Protein AF-A0A3M2BRK1-F1 (afdb_monomer_lite)

Radius of gyration: 13.13 Å; chains: 1; bounding box: 30×42×24 Å

pLDDT: mean 93.07, std 12.11, range [37.81, 98.81]

Sequence (102 aa):
MQDIEDTGDNVLYARMGWYIEETIYKGLVFTKTNVNWNRMSLGFKSIVKDFPDQWNVQAYAYYACLAMDRDVATDIFKDIKPPIIMQIWGSDSFYNTCKDIS

Foldseek 3Di:
DDDPPDLPVLLVLLVVLLVCCLPPVVLCSVPPHPSDLVSNLSNLVSCCVVPVDLVSLLLSLLSCLSVLVLVSNVVSVVSHDDDDDCSRQVDPVSVVVSVVSD

Secondary structure (DSSP, 8-state):
------HHHHHHHHHHHHHHIIIIISS-HHHHS---HHHHHHHHHHHHHH---HHHHHHHHHHHHHTT-HHHHHHHHTT--SSP-HHHHSSHHHHHHHHHT-

Structure (mmCIF, N/CA/C/O backbone):
data_AF-A0A3M2BRK1-F1
#
_entry.id   AF-A0A3M2BRK1-F1
#
loop_
_atom_site.group_PDB
_atom_site.id
_atom_site.type_symbol
_atom_site.label_atom_id
_atom_site.label_alt_id
_atom_site.label_comp_id
_atom_site.label_asym_id
_atom_site.label_entity_id
_atom_site.label_seq_id
_atom_site.pdbx_PDB_ins_code
_atom_site.Cartn_x
_atom_site.Cartn_y
_atom_site.Cartn_z
_atom_site.occupancy
_atom_site.B_iso_o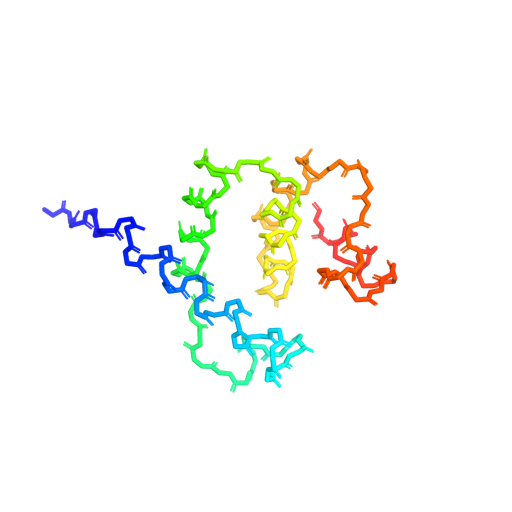r_equiv
_atom_site.auth_seq_id
_atom_site.auth_comp_id
_atom_site.auth_asym_id
_atom_site.auth_atom_id
_atom_site.pdbx_PDB_model_num
ATOM 1 N N . MET A 1 1 ? -14.113 -27.629 -2.688 1.00 37.81 1 MET A N 1
ATOM 2 C CA . MET A 1 1 ? -13.659 -26.799 -3.822 1.00 37.81 1 MET A CA 1
ATOM 3 C C . MET A 1 1 ? -14.000 -25.369 -3.445 1.00 37.81 1 MET A C 1
ATOM 5 O O . MET A 1 1 ? -15.177 -25.063 -3.381 1.00 37.81 1 MET A O 1
ATOM 9 N N . GLN A 1 2 ? -13.100 -24.504 -3.015 1.00 40.22 2 GLN A N 1
ATOM 10 C CA . GLN A 1 2 ? -11.643 -24.495 -2.971 1.00 40.22 2 GLN A CA 1
ATOM 11 C C . GLN A 1 2 ? -11.254 -23.805 -1.650 1.00 40.22 2 GLN A C 1
ATOM 13 O O . GLN A 1 2 ? -12.018 -22.988 -1.138 1.00 40.22 2 GLN A O 1
ATOM 18 N N . ASP A 1 3 ? -10.112 -24.189 -1.107 1.00 44.44 3 ASP A N 1
ATOM 19 C CA . ASP A 1 3 ? -9.517 -23.757 0.150 1.00 44.44 3 ASP A CA 1
ATOM 20 C C . ASP A 1 3 ? -9.533 -22.232 0.339 1.00 44.44 3 ASP A C 1
ATOM 22 O O . ASP A 1 3 ? -8.948 -21.475 -0.436 1.00 44.44 3 ASP A O 1
ATOM 26 N N . ILE A 1 4 ? -10.197 -21.776 1.406 1.00 54.38 4 ILE A N 1
ATOM 27 C CA . ILE A 1 4 ? -9.971 -20.445 1.979 1.00 54.38 4 ILE A CA 1
ATOM 28 C C . ILE A 1 4 ? -8.640 -20.557 2.732 1.00 54.38 4 ILE A C 1
ATOM 30 O O . ILE A 1 4 ? -8.607 -20.784 3.939 1.00 54.38 4 ILE A O 1
ATOM 34 N N . GLU A 1 5 ? -7.549 -20.561 1.974 1.00 51.59 5 GLU A N 1
ATOM 35 C CA . GLU A 1 5 ? -6.201 -20.855 2.452 1.00 51.59 5 GLU A CA 1
ATOM 36 C C . GLU A 1 5 ? -5.685 -19.700 3.333 1.00 51.59 5 GLU A C 1
ATOM 38 O O . GLU A 1 5 ? -5.491 -18.568 2.886 1.00 51.59 5 GLU A O 1
ATOM 43 N N . ASP A 1 6 ? -5.582 -20.021 4.623 1.00 58.22 6 ASP A N 1
ATOM 44 C CA . ASP A 1 6 ? -4.864 -19.385 5.730 1.00 58.22 6 ASP A CA 1
ATOM 45 C C . ASP A 1 6 ? -4.619 -17.861 5.661 1.00 58.22 6 ASP A C 1
ATOM 47 O O . ASP A 1 6 ? -3.621 -17.357 5.136 1.00 58.22 6 ASP A O 1
ATOM 51 N N . THR A 1 7 ? -5.505 -17.094 6.307 1.00 68.69 7 THR A N 1
ATOM 52 C CA . THR A 1 7 ? -5.318 -15.654 6.552 1.00 68.69 7 THR A CA 1
ATOM 53 C C . THR A 1 7 ? -3.968 -15.339 7.204 1.00 68.69 7 THR A C 1
ATOM 55 O O . THR A 1 7 ? -3.401 -14.284 6.922 1.00 68.69 7 THR A O 1
ATOM 58 N N . GLY A 1 8 ? -3.427 -16.241 8.034 1.00 79.00 8 GLY A N 1
ATOM 59 C CA . GLY A 1 8 ? -2.142 -16.045 8.706 1.00 79.00 8 GLY A CA 1
ATOM 60 C C . GLY A 1 8 ? -0.956 -16.026 7.740 1.00 79.00 8 GLY A C 1
ATOM 61 O O . GLY A 1 8 ? -0.095 -15.148 7.839 1.00 79.00 8 GLY A O 1
ATOM 62 N N . ASP A 1 9 ? -0.940 -16.932 6.762 1.00 92.00 9 ASP A N 1
ATOM 63 C CA . ASP A 1 9 ? 0.124 -17.016 5.753 1.00 92.00 9 ASP A CA 1
ATOM 64 C C . ASP A 1 9 ? 0.144 -15.774 4.843 1.00 92.00 9 ASP A C 1
ATOM 66 O O . ASP A 1 9 ? 1.197 -15.202 4.549 1.00 92.00 9 ASP A O 1
ATOM 70 N N . ASN A 1 10 ? -1.031 -15.272 4.457 1.00 94.06 10 ASN A N 1
ATOM 71 C CA . ASN A 1 10 ? -1.130 -14.051 3.655 1.00 94.06 10 ASN A CA 1
ATOM 72 C C . ASN A 1 10 ? -0.682 -12.802 4.427 1.00 94.06 10 ASN A C 1
ATOM 74 O O . ASN A 1 10 ? -0.002 -11.942 3.861 1.00 94.06 10 ASN A O 1
ATOM 78 N N . VAL A 1 11 ? -1.006 -12.705 5.721 1.00 95.69 11 VAL A N 1
ATOM 79 C CA . VAL A 1 11 ? -0.526 -11.615 6.588 1.00 95.69 11 VAL A CA 1
ATOM 80 C C . VAL A 1 11 ? 0.999 -11.634 6.690 1.00 95.69 11 VAL A C 1
ATOM 82 O O . VAL A 1 11 ? 1.635 -10.590 6.524 1.00 95.69 11 VAL A O 1
ATOM 85 N N . LEU A 1 12 ? 1.599 -12.808 6.917 1.00 96.06 12 LEU A N 1
ATOM 86 C CA . LEU A 1 12 ? 3.054 -12.947 6.969 1.00 96.06 12 LEU A CA 1
ATOM 87 C C . LEU A 1 12 ? 3.696 -12.554 5.634 1.00 96.06 12 LEU A C 1
ATOM 89 O O . LEU A 1 12 ? 4.648 -11.772 5.617 1.00 96.06 12 LEU A O 1
ATOM 93 N N . TYR A 1 13 ? 3.137 -13.034 4.521 1.00 96.88 13 TYR A N 1
ATOM 94 C CA . TYR A 1 13 ? 3.596 -12.690 3.178 1.00 96.88 13 TYR A CA 1
ATOM 95 C C . TYR A 1 13 ? 3.576 -11.174 2.939 1.00 96.88 13 TYR A C 1
ATOM 97 O O . TYR A 1 13 ? 4.561 -10.608 2.463 1.00 96.88 13 TYR A O 1
ATOM 105 N 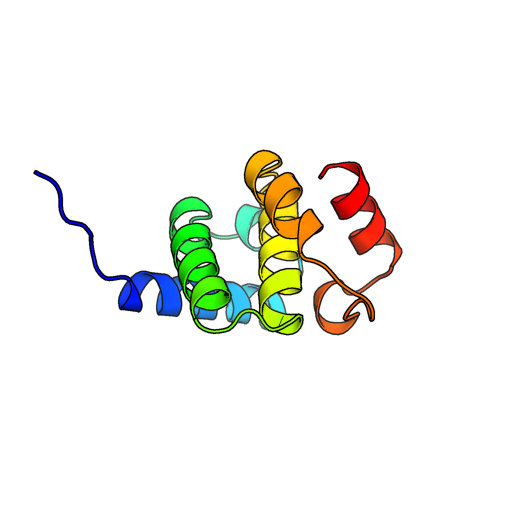N . ALA A 1 14 ? 2.493 -10.492 3.327 1.00 97.38 14 ALA A N 1
ATOM 106 C CA . ALA A 1 14 ? 2.390 -9.043 3.195 1.00 97.38 14 ALA A CA 1
ATOM 107 C C . ALA A 1 14 ? 3.424 -8.298 4.049 1.00 97.38 14 ALA A C 1
ATOM 109 O O . ALA A 1 14 ? 4.047 -7.354 3.568 1.00 97.38 14 ALA A O 1
ATOM 110 N N . ARG A 1 15 ? 3.667 -8.741 5.289 1.00 96.88 15 ARG A N 1
ATOM 111 C CA . ARG A 1 15 ? 4.692 -8.145 6.162 1.00 96.88 15 ARG A CA 1
ATOM 112 C C . ARG A 1 15 ? 6.109 -8.355 5.622 1.00 96.88 15 ARG A C 1
ATOM 114 O O . ARG A 1 15 ? 6.919 -7.438 5.707 1.00 96.88 15 ARG A O 1
ATOM 121 N N . MET A 1 16 ? 6.404 -9.514 5.028 1.00 96.62 16 MET A N 1
ATOM 122 C CA . MET A 1 16 ? 7.691 -9.762 4.367 1.00 96.62 16 MET A CA 1
ATOM 123 C C . MET A 1 16 ? 7.874 -8.878 3.132 1.00 96.62 16 MET A C 1
ATOM 125 O O . MET A 1 16 ? 8.915 -8.240 2.992 1.00 96.62 16 MET A O 1
ATOM 129 N N . GLY A 1 17 ? 6.860 -8.809 2.264 1.00 96.06 17 GLY A N 1
ATOM 130 C CA . GLY A 1 17 ? 6.876 -7.934 1.092 1.00 96.06 17 GLY A CA 1
ATOM 131 C C . GLY A 1 17 ? 7.067 -6.470 1.482 1.00 96.06 17 GLY A C 1
ATOM 132 O O . GLY A 1 17 ? 7.886 -5.780 0.882 1.00 96.06 17 GLY A O 1
ATOM 133 N N . TRP A 1 18 ? 6.383 -6.031 2.544 1.00 97.00 18 TRP A N 1
ATOM 134 C CA . TRP A 1 18 ? 6.537 -4.688 3.094 1.00 97.00 18 TRP A CA 1
ATOM 135 C C . TRP A 1 18 ? 7.976 -4.446 3.557 1.00 97.00 18 TRP A C 1
ATOM 137 O O . TRP A 1 18 ? 8.629 -3.515 3.094 1.00 97.00 18 TRP A O 1
ATOM 147 N N . TYR A 1 19 ? 8.505 -5.311 4.423 1.00 96.44 19 TYR A N 1
ATOM 148 C CA . TYR A 1 19 ? 9.866 -5.168 4.938 1.00 96.44 19 TYR A CA 1
ATOM 149 C C . TYR A 1 19 ? 10.913 -5.099 3.816 1.00 96.44 19 TYR A C 1
ATOM 151 O O . TYR A 1 19 ? 11.818 -4.264 3.846 1.00 96.44 19 TYR A O 1
ATOM 159 N N . ILE A 1 20 ? 10.780 -5.962 2.807 1.00 94.19 20 ILE A N 1
ATOM 160 C CA . ILE A 1 20 ? 11.678 -6.008 1.651 1.00 94.19 20 ILE A CA 1
ATOM 161 C C . ILE A 1 20 ? 11.590 -4.716 0.829 1.00 94.19 20 ILE A C 1
ATOM 163 O O . ILE A 1 20 ? 12.621 -4.200 0.393 1.00 94.19 20 ILE A O 1
ATOM 167 N N . GLU A 1 21 ? 10.391 -4.168 0.636 1.00 94.44 21 GLU A N 1
ATOM 168 C CA . GLU A 1 21 ? 10.232 -2.890 -0.051 1.00 94.44 21 GLU A CA 1
ATOM 169 C C . GLU A 1 21 ? 10.909 -1.748 0.714 1.00 94.44 21 GLU A C 1
ATOM 171 O O . GLU A 1 21 ? 11.726 -1.029 0.141 1.00 94.44 21 GLU A O 1
ATOM 176 N N . GLU A 1 22 ? 10.630 -1.600 2.010 1.00 93.19 22 GLU A N 1
ATOM 177 C CA . GLU A 1 22 ? 11.179 -0.497 2.813 1.00 93.19 22 GLU A CA 1
ATOM 178 C C . GLU A 1 22 ? 12.709 -0.521 2.890 1.00 93.19 22 GLU A C 1
ATOM 180 O O . GLU A 1 22 ? 13.363 0.526 2.907 1.00 93.19 22 GLU A O 1
ATOM 185 N N . THR A 1 23 ? 13.293 -1.718 2.940 1.00 93.00 23 THR A N 1
ATOM 186 C CA . THR A 1 23 ? 14.729 -1.883 3.186 1.00 93.00 23 THR A CA 1
ATOM 187 C C . THR A 1 23 ? 15.555 -1.974 1.906 1.00 93.00 23 THR A C 1
ATOM 189 O O . THR A 1 23 ? 16.652 -1.411 1.858 1.00 93.00 23 THR A O 1
ATOM 192 N N . ILE A 1 24 ? 15.049 -2.647 0.866 1.00 94.31 24 ILE A N 1
ATOM 193 C CA . ILE A 1 24 ? 15.840 -3.028 -0.313 1.00 94.31 24 ILE A CA 1
ATOM 194 C C . ILE A 1 24 ? 15.369 -2.297 -1.574 1.00 94.31 24 ILE A C 1
ATOM 196 O O . ILE A 1 24 ? 16.198 -1.698 -2.259 1.00 94.31 24 ILE A O 1
ATOM 200 N N . TYR A 1 25 ? 14.072 -2.341 -1.898 1.00 93.56 25 TYR A N 1
ATOM 201 C CA . TYR A 1 25 ? 13.593 -1.980 -3.243 1.00 93.56 25 TYR A CA 1
ATOM 202 C C . TYR A 1 25 ? 13.045 -0.552 -3.384 1.00 93.56 25 TYR A C 1
ATOM 204 O O . TYR A 1 25 ? 13.150 0.008 -4.475 1.00 93.56 25 TYR A O 1
ATOM 212 N N . LYS A 1 26 ? 12.566 0.073 -2.302 1.00 91.50 26 LYS A N 1
ATOM 213 C CA . LYS A 1 26 ? 12.249 1.510 -2.185 1.00 91.50 26 LYS A CA 1
ATOM 214 C C . LYS A 1 26 ? 11.400 2.082 -3.333 1.00 91.50 26 LYS A C 1
ATOM 216 O O . LYS A 1 26 ? 11.803 3.036 -3.997 1.00 91.50 26 LYS A O 1
ATOM 221 N N . GLY A 1 27 ? 10.222 1.516 -3.559 1.00 90.88 27 GLY A N 1
ATOM 222 C CA . GLY A 1 27 ? 9.262 1.912 -4.596 1.00 90.88 27 GLY A CA 1
ATOM 223 C C . GLY A 1 27 ? 9.246 0.972 -5.803 1.00 90.88 27 GLY A C 1
ATOM 224 O O . GLY A 1 27 ? 8.563 1.245 -6.788 1.00 90.88 27 GLY A O 1
ATOM 225 N N . LEU A 1 28 ? 10.038 -0.105 -5.782 1.00 93.06 28 LEU A N 1
ATOM 226 C CA . LEU A 1 28 ? 10.281 -0.958 -6.947 1.00 93.06 28 LEU A CA 1
ATOM 227 C C . LEU A 1 28 ? 9.980 -2.438 -6.693 1.00 93.06 28 LEU A C 1
ATOM 229 O O . LEU A 1 28 ? 10.246 -3.256 -7.580 1.00 93.06 28 LEU A O 1
ATOM 233 N N . VAL A 1 29 ? 9.410 -2.805 -5.538 1.00 95.38 29 VAL A N 1
ATOM 234 C CA . VAL A 1 29 ? 9.182 -4.215 -5.174 1.00 95.38 29 VAL A CA 1
ATOM 235 C C . VAL A 1 29 ? 8.428 -4.987 -6.262 1.00 95.38 29 VAL A C 1
ATOM 237 O O . VAL A 1 29 ? 8.871 -6.064 -6.651 1.00 95.38 29 VAL A O 1
ATOM 240 N N . PHE A 1 30 ? 7.377 -4.426 -6.862 1.00 95.69 30 PHE A N 1
ATOM 241 C CA . PHE A 1 30 ? 6.584 -5.133 -7.880 1.00 95.69 30 PHE A CA 1
ATOM 242 C C . PHE A 1 30 ? 7.204 -5.144 -9.284 1.00 95.69 30 PHE A C 1
ATOM 244 O O . PHE A 1 30 ? 6.776 -5.919 -10.133 1.00 95.69 30 PHE A O 1
ATOM 251 N N . THR A 1 31 ? 8.218 -4.315 -9.552 1.00 94.19 31 THR A N 1
ATOM 252 C CA . THR A 1 31 ? 8.895 -4.280 -10.865 1.00 94.19 31 THR A CA 1
ATOM 253 C C . THR A 1 31 ? 10.252 -4.980 -10.859 1.00 94.19 31 THR A C 1
ATOM 255 O O . THR A 1 31 ? 10.803 -5.274 -11.922 1.00 94.19 31 THR A O 1
ATOM 258 N N . LYS A 1 32 ? 10.816 -5.240 -9.672 1.00 94.56 32 LYS A N 1
ATOM 259 C CA . LYS A 1 32 ? 12.154 -5.827 -9.487 1.00 94.56 32 LYS A CA 1
ATOM 260 C C . LYS A 1 32 ? 12.153 -7.151 -8.728 1.00 94.56 32 LYS A C 1
ATOM 262 O O . LYS A 1 32 ? 13.222 -7.734 -8.552 1.00 94.56 32 LYS A O 1
ATOM 267 N N . THR A 1 33 ? 10.992 -7.637 -8.298 1.00 93.88 33 THR A N 1
ATOM 268 C CA . THR A 1 33 ? 10.850 -8.918 -7.595 1.00 93.88 33 THR A CA 1
ATOM 269 C C . THR A 1 33 ? 9.666 -9.719 -8.122 1.00 93.88 33 THR A C 1
ATOM 271 O O . THR A 1 33 ? 8.875 -9.226 -8.920 1.00 93.88 33 THR A O 1
ATOM 274 N N . ASN A 1 34 ? 9.528 -10.948 -7.621 1.00 93.38 34 ASN A N 1
ATOM 275 C CA . ASN A 1 34 ? 8.358 -11.796 -7.842 1.00 93.38 34 ASN A CA 1
ATOM 276 C C . ASN A 1 34 ? 7.322 -11.678 -6.707 1.00 93.38 34 ASN A C 1
ATOM 278 O O . ASN A 1 34 ? 6.512 -12.591 -6.529 1.00 93.38 34 ASN A O 1
ATOM 282 N N . VAL A 1 35 ? 7.365 -10.613 -5.893 1.00 95.56 35 VAL A N 1
ATOM 283 C CA . VAL A 1 35 ? 6.321 -10.368 -4.891 1.00 95.56 35 VAL A CA 1
ATOM 284 C C . VAL A 1 35 ? 4.981 -10.250 -5.612 1.00 95.56 35 VAL A C 1
ATOM 286 O O . VAL A 1 35 ? 4.799 -9.440 -6.518 1.00 95.56 35 VAL A O 1
ATOM 289 N N . ASN A 1 36 ? 4.038 -11.092 -5.209 1.00 96.56 36 ASN A N 1
ATOM 290 C CA . ASN A 1 36 ? 2.729 -11.186 -5.823 1.00 96.56 36 ASN A CA 1
ATOM 291 C C . ASN A 1 36 ? 1.769 -10.208 -5.140 1.00 96.56 36 ASN A C 1
ATOM 293 O O . ASN A 1 36 ? 1.392 -10.415 -3.983 1.00 96.56 36 ASN A O 1
ATOM 297 N N . TRP A 1 37 ? 1.358 -9.164 -5.867 1.00 97.38 37 TRP A N 1
ATOM 298 C CA . TRP A 1 37 ? 0.435 -8.159 -5.342 1.00 97.38 37 TRP A CA 1
ATOM 299 C C . TRP A 1 37 ? -0.888 -8.766 -4.869 1.00 97.38 37 TRP A C 1
ATOM 301 O O . TRP A 1 37 ? -1.307 -8.475 -3.757 1.00 97.38 37 TRP A O 1
ATOM 311 N N . ASN A 1 38 ? -1.513 -9.658 -5.643 1.00 96.75 38 ASN A N 1
ATOM 312 C CA . ASN A 1 38 ? -2.809 -10.238 -5.273 1.00 96.75 38 ASN A CA 1
ATOM 313 C C . ASN A 1 38 ? -2.744 -10.946 -3.912 1.00 96.75 38 ASN A C 1
ATOM 315 O O . ASN A 1 38 ? -3.621 -10.760 -3.070 1.00 96.75 38 ASN A O 1
ATOM 319 N N . ARG A 1 39 ? -1.671 -11.703 -3.657 1.00 96.75 39 ARG A N 1
ATOM 320 C CA . ARG A 1 39 ? -1.449 -12.362 -2.363 1.00 96.75 39 ARG A CA 1
ATOM 321 C C . ARG A 1 39 ? -1.152 -11.357 -1.245 1.00 96.75 39 ARG A C 1
ATOM 323 O O . ARG A 1 39 ? -1.726 -11.446 -0.163 1.00 96.75 39 ARG A O 1
ATOM 330 N N . MET A 1 40 ? -0.282 -10.383 -1.510 1.00 97.62 40 MET A N 1
ATOM 331 C CA . MET A 1 40 ? 0.061 -9.322 -0.556 1.00 97.62 40 MET A CA 1
ATOM 332 C C . MET A 1 40 ? -1.164 -8.477 -0.172 1.00 97.62 40 MET A C 1
ATOM 334 O O . MET A 1 40 ? -1.352 -8.173 1.003 1.00 97.62 40 MET A O 1
ATOM 338 N N . SER A 1 41 ? -2.040 -8.177 -1.131 1.00 98.19 41 SER A N 1
ATOM 339 C CA . SER A 1 41 ? -3.295 -7.444 -0.943 1.00 98.19 41 SER A CA 1
ATOM 340 C C . SER A 1 41 ? -4.270 -8.192 -0.023 1.00 98.19 41 SER A C 1
ATOM 342 O O . SER A 1 41 ? -4.840 -7.583 0.880 1.00 98.19 41 SER A O 1
ATOM 344 N N . LEU A 1 42 ? -4.396 -9.524 -0.140 1.00 97.50 42 LEU A N 1
ATOM 345 C CA . LEU A 1 42 ? -5.180 -10.337 0.812 1.00 97.50 42 LEU A CA 1
ATOM 346 C C . LEU A 1 42 ? -4.636 -10.250 2.249 1.00 97.50 42 LEU A C 1
ATOM 348 O O . LEU A 1 42 ? -5.410 -10.169 3.210 1.00 97.50 42 LEU A O 1
ATOM 352 N N . GLY A 1 43 ? -3.310 -10.230 2.398 1.00 97.69 43 GLY A N 1
ATOM 353 C CA . GLY A 1 43 ? -2.652 -10.011 3.684 1.00 97.69 43 GLY A CA 1
ATOM 354 C C . GLY A 1 43 ? -2.936 -8.624 4.252 1.00 97.69 43 GLY A C 1
ATOM 355 O O . GLY A 1 43 ? -3.365 -8.514 5.398 1.00 97.69 43 GLY A O 1
ATOM 356 N N . PHE A 1 44 ? -2.784 -7.569 3.447 1.00 98.38 44 PHE A N 1
ATOM 357 C CA . PHE A 1 44 ? -3.107 -6.200 3.860 1.00 98.38 44 PHE A CA 1
ATOM 358 C C . PHE A 1 44 ? -4.566 -6.024 4.250 1.00 98.38 44 PHE A C 1
ATOM 360 O O . PHE A 1 44 ? -4.847 -5.417 5.279 1.00 98.38 44 PHE A O 1
ATOM 367 N N . LYS A 1 45 ? -5.491 -6.595 3.477 1.00 97.69 45 LYS A N 1
ATOM 368 C CA . LYS A 1 45 ? -6.917 -6.564 3.799 1.00 97.69 45 LYS A CA 1
ATOM 369 C C . LYS A 1 45 ? -7.193 -7.179 5.171 1.00 97.69 45 LYS A C 1
ATOM 371 O O . LYS A 1 45 ? -7.995 -6.638 5.927 1.00 97.69 45 LYS A O 1
ATOM 376 N N . SER A 1 46 ? -6.507 -8.271 5.509 1.00 97.19 46 SER A N 1
ATOM 377 C CA . SER A 1 46 ? -6.599 -8.896 6.835 1.00 97.19 46 SER A CA 1
ATOM 378 C C . SER A 1 46 ? -5.967 -8.012 7.919 1.00 97.19 46 SER A C 1
ATOM 380 O O . SER A 1 46 ? -6.596 -7.763 8.942 1.00 97.19 46 SER A O 1
ATOM 382 N N . ILE A 1 47 ? -4.778 -7.451 7.663 1.00 97.38 47 ILE A N 1
ATOM 383 C CA . ILE A 1 47 ? -4.090 -6.529 8.583 1.00 97.38 47 ILE A CA 1
ATOM 384 C C . ILE A 1 47 ? -4.964 -5.316 8.912 1.00 97.38 47 ILE A C 1
ATOM 386 O O . ILE A 1 47 ? -5.135 -5.003 10.082 1.00 97.38 47 ILE A O 1
ATOM 390 N N . VAL A 1 48 ? -5.512 -4.631 7.905 1.00 98.00 48 VAL A N 1
ATOM 391 C CA . VAL A 1 48 ? -6.332 -3.426 8.102 1.00 98.00 48 VAL A CA 1
ATOM 392 C C . VAL A 1 48 ? -7.653 -3.769 8.780 1.00 98.00 48 VAL A C 1
ATOM 394 O O . VAL A 1 48 ? -8.106 -3.013 9.633 1.00 98.00 48 VAL A O 1
ATOM 397 N N . LYS A 1 49 ? -8.262 -4.913 8.449 1.00 96.69 49 LYS A N 1
ATOM 398 C CA . LYS A 1 49 ? -9.482 -5.374 9.119 1.00 96.69 49 LYS A CA 1
ATOM 399 C C . LYS A 1 49 ? -9.268 -5.551 10.625 1.00 96.69 49 LYS A C 1
ATOM 401 O O . LYS A 1 49 ? -10.112 -5.114 11.404 1.00 96.69 49 LYS A O 1
ATOM 406 N N . ASP A 1 50 ? -8.169 -6.187 11.020 1.00 96.25 50 ASP A N 1
ATOM 407 C CA . ASP A 1 50 ? -7.894 -6.498 12.426 1.00 96.25 50 ASP A CA 1
ATOM 408 C C . ASP A 1 50 ? -7.256 -5.306 13.169 1.00 96.25 50 ASP A C 1
ATOM 410 O O . ASP A 1 50 ? -7.477 -5.123 14.366 1.00 96.25 50 ASP A O 1
ATOM 414 N N . PHE A 1 51 ? -6.506 -4.462 12.451 1.00 96.62 51 PHE A N 1
ATOM 415 C CA . PHE A 1 51 ? -5.766 -3.309 12.971 1.00 96.62 51 PHE A CA 1
ATOM 416 C C . PHE A 1 51 ? -5.921 -2.080 12.044 1.00 96.62 51 PHE A C 1
ATOM 418 O O . PHE A 1 51 ? -4.986 -1.727 11.315 1.00 96.62 51 PHE A O 1
ATOM 425 N N . PRO A 1 52 ? -7.079 -1.389 12.071 1.00 97.19 52 PRO A N 1
ATOM 426 C CA . PRO A 1 52 ? -7.413 -0.287 11.155 1.00 97.19 52 PRO A CA 1
ATOM 427 C C . PRO A 1 52 ? -6.760 1.054 11.538 1.00 97.19 52 PRO A C 1
ATOM 429 O O . PRO A 1 52 ? -7.337 2.129 11.353 1.00 97.19 52 PRO A O 1
ATOM 432 N N . ASP A 1 53 ? -5.566 1.017 12.125 1.00 98.25 53 ASP A N 1
ATOM 433 C CA . ASP A 1 53 ? -4.808 2.228 12.407 1.00 98.25 53 ASP A CA 1
ATOM 434 C C . ASP A 1 53 ? -4.286 2.873 11.109 1.00 98.25 53 ASP A C 1
ATOM 436 O O . ASP A 1 53 ? -4.157 2.241 10.057 1.00 98.25 53 ASP A O 1
ATOM 440 N N . GLN A 1 54 ? -3.986 4.171 11.178 1.00 98.44 54 GLN A N 1
ATOM 441 C CA . GLN A 1 54 ? -3.583 4.937 9.998 1.00 98.44 54 GLN A CA 1
ATOM 442 C C . GLN A 1 54 ? -2.242 4.491 9.410 1.00 98.44 54 GLN A C 1
ATOM 444 O O . GLN A 1 54 ? -2.007 4.727 8.228 1.00 98.44 54 GLN A O 1
ATOM 449 N N . TRP A 1 55 ? -1.390 3.816 10.185 1.00 98.44 55 TRP A N 1
ATOM 450 C CA . TRP A 1 55 ? -0.147 3.257 9.668 1.00 98.44 55 TRP A CA 1
ATOM 451 C C . TRP A 1 55 ? -0.442 2.110 8.696 1.00 98.44 55 TRP A C 1
ATOM 453 O O . TRP A 1 55 ? 0.048 2.112 7.569 1.00 98.44 55 TRP A O 1
ATOM 463 N N . ASN A 1 56 ? -1.311 1.171 9.077 1.00 98.56 56 ASN A N 1
ATOM 464 C CA . ASN A 1 56 ? -1.680 0.053 8.206 1.00 98.56 56 ASN A CA 1
ATOM 465 C C . ASN A 1 56 ? -2.550 0.490 7.017 1.00 98.56 56 ASN A C 1
ATOM 467 O O . ASN A 1 56 ? -2.344 -0.001 5.907 1.00 98.56 56 ASN A O 1
ATOM 471 N N . VAL A 1 57 ? -3.487 1.424 7.223 1.00 98.81 57 VAL A N 1
ATOM 472 C CA . VAL A 1 57 ? -4.346 1.954 6.147 1.00 98.81 57 VAL A CA 1
ATOM 473 C C . VAL A 1 57 ? -3.510 2.666 5.083 1.00 98.81 57 VAL A C 1
ATOM 475 O O . VAL A 1 57 ? -3.609 2.342 3.900 1.00 98.81 57 VAL A O 1
ATOM 478 N N . GLN A 1 58 ? -2.646 3.602 5.490 1.00 98.62 58 GLN A N 1
ATOM 479 C CA . GLN A 1 58 ? -1.823 4.349 4.537 1.00 98.62 58 GLN A CA 1
ATOM 480 C C . GLN A 1 58 ? -0.779 3.454 3.861 1.00 98.62 58 GLN A C 1
ATOM 482 O O . GLN A 1 58 ? -0.497 3.649 2.682 1.00 98.62 58 GLN A O 1
ATOM 487 N N . ALA A 1 59 ? -0.249 2.438 4.551 1.00 98.56 59 ALA A N 1
ATOM 488 C CA . ALA A 1 59 ? 0.637 1.464 3.924 1.00 98.56 59 ALA A CA 1
ATOM 489 C C . ALA A 1 59 ? -0.090 0.639 2.859 1.00 98.56 59 ALA A C 1
ATOM 491 O O . ALA A 1 59 ? 0.430 0.477 1.759 1.00 98.56 59 ALA A O 1
ATOM 492 N N . TYR A 1 60 ? -1.307 0.162 3.134 1.00 98.69 60 TYR A N 1
ATOM 493 C CA . TYR A 1 60 ? -2.070 -0.569 2.124 1.00 98.69 60 TYR A CA 1
ATOM 494 C C . TYR A 1 60 ? -2.329 0.299 0.884 1.00 98.69 60 TYR A C 1
ATOM 496 O O . TYR A 1 60 ? -2.086 -0.145 -0.239 1.00 98.69 60 TYR A O 1
ATOM 504 N N . ALA A 1 61 ? -2.716 1.560 1.089 1.00 98.56 61 ALA A N 1
ATOM 505 C CA . ALA A 1 61 ? -2.887 2.537 0.017 1.00 98.56 61 ALA A CA 1
ATOM 506 C C . ALA A 1 61 ? -1.603 2.759 -0.801 1.00 98.56 61 ALA A C 1
ATOM 508 O O . ALA A 1 61 ? -1.645 2.781 -2.032 1.00 98.56 61 ALA A O 1
ATOM 509 N N . TYR A 1 62 ? -0.456 2.871 -0.127 1.00 98.44 62 TYR A N 1
ATOM 510 C CA . TYR A 1 62 ? 0.856 2.992 -0.760 1.00 98.44 62 TYR A CA 1
ATOM 511 C C . TYR A 1 62 ? 1.152 1.805 -1.686 1.00 98.44 62 TYR A C 1
ATOM 513 O O . TYR A 1 62 ? 1.470 2.002 -2.860 1.00 98.44 62 TYR A O 1
ATOM 521 N N . TYR A 1 63 ? 0.987 0.569 -1.204 1.00 98.50 63 TYR A N 1
ATOM 522 C CA . TYR A 1 63 ? 1.264 -0.614 -2.023 1.00 98.50 63 TYR A CA 1
ATOM 523 C C . TYR A 1 63 ? 0.247 -0.813 -3.151 1.00 98.50 63 TYR A C 1
ATOM 525 O O . TYR A 1 63 ? 0.644 -1.236 -4.235 1.00 98.50 63 TYR A O 1
ATOM 533 N N . ALA A 1 64 ? -1.025 -0.463 -2.940 1.00 98.25 64 ALA A N 1
ATOM 534 C CA . ALA A 1 64 ? -2.033 -0.491 -4.000 1.00 98.25 64 ALA A CA 1
ATOM 535 C C . ALA A 1 64 ? -1.675 0.474 -5.139 1.00 98.25 64 ALA A C 1
ATOM 537 O O . ALA A 1 64 ? -1.705 0.092 -6.310 1.00 98.25 64 ALA A O 1
ATOM 538 N N . CYS A 1 65 ? -1.230 1.686 -4.793 1.00 97.75 65 CYS A N 1
ATOM 539 C CA . CYS A 1 65 ? -0.720 2.649 -5.764 1.00 97.75 65 CYS A CA 1
ATOM 540 C C . CYS A 1 65 ? 0.507 2.113 -6.524 1.00 97.75 65 CYS A C 1
ATOM 542 O O . CYS A 1 65 ? 0.534 2.161 -7.754 1.00 97.75 65 CYS A O 1
ATOM 544 N N . LEU A 1 66 ? 1.501 1.553 -5.821 1.00 96.81 66 LEU A N 1
ATOM 545 C CA . LEU A 1 66 ? 2.695 0.978 -6.457 1.00 96.81 66 LEU A CA 1
ATOM 546 C C . LEU A 1 66 ? 2.373 -0.180 -7.406 1.00 96.81 66 LEU A C 1
ATOM 548 O O . LEU A 1 66 ? 3.011 -0.320 -8.449 1.00 96.81 66 LEU A O 1
ATOM 552 N N . ALA A 1 67 ? 1.393 -1.008 -7.050 1.00 97.31 67 ALA A N 1
ATOM 553 C CA . ALA A 1 67 ? 0.925 -2.110 -7.880 1.00 97.31 67 ALA A CA 1
ATOM 554 C C . ALA A 1 67 ? 0.049 -1.655 -9.064 1.00 97.31 67 ALA A C 1
ATOM 556 O O . ALA A 1 67 ? -0.336 -2.487 -9.884 1.00 97.31 67 ALA A O 1
ATOM 557 N N . MET A 1 68 ? -0.259 -0.355 -9.169 1.00 96.69 68 MET A N 1
ATOM 558 C CA . MET A 1 68 ? -1.221 0.222 -10.117 1.00 96.69 68 MET A CA 1
ATOM 559 C C . MET A 1 68 ? -2.636 -0.375 -10.006 1.00 96.69 68 MET A C 1
ATOM 561 O O . MET A 1 68 ? -3.408 -0.334 -10.966 1.00 96.69 68 MET A O 1
ATOM 565 N N . ASP A 1 69 ? -2.995 -0.901 -8.833 1.00 97.75 69 ASP A N 1
ATOM 566 C CA . ASP A 1 69 ? -4.329 -1.423 -8.545 1.00 97.75 69 ASP A CA 1
ATOM 567 C C . ASP A 1 69 ? -5.250 -0.272 -8.136 1.00 97.75 69 ASP A C 1
ATOM 569 O O . ASP A 1 69 ? -5.411 0.054 -6.957 1.00 97.75 69 ASP A O 1
ATOM 573 N N . ARG A 1 70 ? -5.810 0.391 -9.152 1.00 96.62 70 ARG A N 1
ATOM 574 C CA . ARG A 1 70 ? -6.646 1.583 -8.971 1.00 96.62 70 ARG A CA 1
ATOM 575 C C . ARG A 1 70 ? -7.910 1.294 -8.181 1.00 96.62 70 ARG A C 1
ATOM 577 O O . ARG A 1 70 ? -8.322 2.153 -7.412 1.00 96.62 70 ARG A O 1
ATOM 584 N N . ASP A 1 71 ? -8.506 0.118 -8.344 1.00 97.31 71 ASP A N 1
ATOM 585 C CA . ASP A 1 71 ? -9.754 -0.225 -7.663 1.00 97.31 71 ASP A CA 1
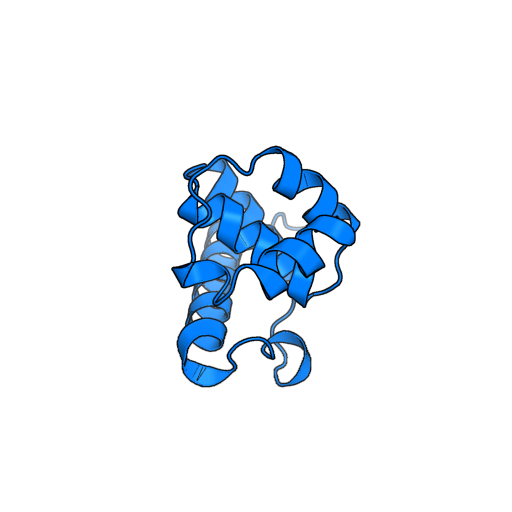ATOM 586 C C . ASP A 1 71 ? -9.520 -0.326 -6.151 1.00 97.31 71 ASP A C 1
ATOM 588 O O . ASP A 1 71 ? -10.243 0.292 -5.366 1.00 97.31 71 ASP A O 1
ATOM 592 N N . VAL A 1 72 ? -8.462 -1.035 -5.736 1.00 97.81 72 VAL A N 1
ATOM 593 C CA . VAL A 1 72 ? -8.082 -1.122 -4.319 1.00 97.81 72 VAL A CA 1
ATOM 594 C C . VAL A 1 72 ? -7.628 0.233 -3.790 1.00 97.81 72 VAL A C 1
ATOM 596 O O . VAL A 1 72 ? -8.043 0.613 -2.696 1.00 97.81 72 VAL A O 1
ATOM 599 N N . ALA A 1 73 ? -6.807 0.967 -4.548 1.00 97.75 73 ALA A N 1
ATOM 600 C CA . ALA A 1 73 ? -6.314 2.277 -4.134 1.00 97.75 73 ALA A CA 1
ATOM 601 C C . ALA A 1 73 ? -7.478 3.257 -3.901 1.00 97.75 73 ALA A C 1
ATOM 603 O O . ALA A 1 73 ? -7.581 3.826 -2.816 1.00 97.75 73 ALA A O 1
ATOM 604 N N . THR A 1 74 ? -8.414 3.354 -4.851 1.00 97.62 74 THR A N 1
ATOM 605 C CA . THR A 1 74 ? -9.638 4.167 -4.737 1.00 97.62 74 THR A CA 1
ATOM 606 C C . THR A 1 74 ? -10.411 3.842 -3.468 1.00 97.62 74 THR A C 1
ATOM 608 O O . THR A 1 74 ? -10.905 4.736 -2.779 1.00 97.62 74 THR A O 1
ATOM 611 N N . ASP A 1 75 ? -10.555 2.555 -3.150 1.00 97.69 75 ASP A N 1
ATOM 612 C CA . ASP A 1 75 ? -11.332 2.142 -1.992 1.00 97.69 75 ASP A CA 1
ATOM 613 C C . ASP A 1 75 ? -10.647 2.509 -0.674 1.00 97.69 75 ASP A C 1
ATOM 615 O O . ASP A 1 75 ? -11.241 3.198 0.154 1.00 97.69 75 ASP A O 1
ATOM 619 N N . ILE A 1 76 ? -9.376 2.135 -0.510 1.00 98.19 76 ILE A N 1
ATOM 620 C CA . ILE A 1 76 ? -8.653 2.341 0.749 1.00 98.19 76 ILE A CA 1
ATOM 621 C C . ILE A 1 76 ? -8.291 3.813 1.000 1.00 98.19 76 ILE A C 1
ATOM 623 O O . ILE A 1 76 ? -8.204 4.237 2.153 1.00 98.19 76 ILE A O 1
ATOM 627 N N . PHE A 1 77 ? -8.131 4.636 -0.047 1.00 98.12 77 PHE A N 1
ATOM 628 C CA . PHE A 1 77 ? -7.867 6.072 0.113 1.00 98.12 77 PHE A CA 1
ATOM 629 C C . PHE A 1 77 ? -9.012 6.811 0.823 1.00 98.12 77 PHE A C 1
ATOM 631 O O . PHE A 1 77 ? -8.758 7.825 1.477 1.00 98.12 77 PHE A O 1
ATOM 638 N N . LYS A 1 78 ? -10.250 6.295 0.766 1.00 97.56 78 LYS A N 1
ATOM 639 C CA . LYS A 1 78 ? -11.406 6.851 1.500 1.00 97.56 78 LYS A CA 1
ATOM 640 C C . LYS A 1 78 ? -11.217 6.794 3.019 1.00 97.56 78 LYS A C 1
ATOM 642 O O . LYS A 1 78 ? -11.786 7.619 3.733 1.00 97.56 78 LYS A O 1
ATOM 647 N N . ASP A 1 79 ? -10.408 5.851 3.500 1.00 98.19 79 ASP A N 1
ATOM 648 C CA . ASP A 1 79 ? -10.166 5.616 4.925 1.00 98.19 79 ASP A CA 1
ATOM 649 C C . ASP A 1 79 ? -8.935 6.364 5.467 1.00 98.19 79 ASP A C 1
ATOM 651 O O . ASP A 1 79 ? -8.688 6.369 6.684 1.00 98.19 79 ASP A O 1
ATOM 655 N N . ILE A 1 80 ? -8.167 7.031 4.595 1.00 98.38 80 ILE A N 1
ATOM 656 C CA . ILE A 1 80 ? -7.009 7.835 4.996 1.00 98.38 80 ILE A CA 1
ATOM 657 C C . ILE A 1 80 ? -7.471 9.096 5.724 1.00 98.38 80 ILE A C 1
ATOM 659 O O . ILE A 1 80 ? -8.293 9.877 5.243 1.00 98.38 80 ILE A O 1
ATOM 663 N N . LYS A 1 81 ? -6.874 9.332 6.891 1.00 97.88 81 LYS A N 1
ATOM 664 C CA . LYS A 1 81 ? -7.105 10.501 7.737 1.00 97.88 81 LYS A CA 1
ATOM 665 C C . LYS A 1 81 ? -5.773 11.188 8.047 1.00 97.88 81 LYS A C 1
ATOM 667 O O . LYS A 1 81 ? -4.759 10.504 8.191 1.00 97.88 81 LYS A O 1
ATOM 672 N N . PRO A 1 82 ? -5.750 12.525 8.196 1.00 96.00 82 PRO A N 1
ATOM 673 C CA . PRO A 1 82 ? -4.564 13.231 8.668 1.00 96.00 82 PRO A CA 1
ATOM 674 C C . PRO A 1 82 ? -4.119 12.754 10.067 1.00 96.00 82 PRO A C 1
ATOM 676 O O . PRO A 1 82 ? -4.974 12.400 10.884 1.00 96.00 82 PRO A O 1
ATOM 679 N N . PRO A 1 83 ? -2.814 12.815 10.388 1.00 97.00 83 PRO A N 1
ATOM 680 C CA . PRO A 1 83 ? -1.729 13.293 9.530 1.00 97.00 83 PRO A CA 1
ATOM 681 C C . PRO A 1 83 ? -1.318 12.268 8.460 1.00 97.00 83 PRO A C 1
ATOM 683 O O . PRO A 1 83 ? -1.430 11.058 8.652 1.00 97.00 83 PRO A O 1
ATOM 686 N N . ILE A 1 84 ? -0.802 12.762 7.333 1.00 97.94 84 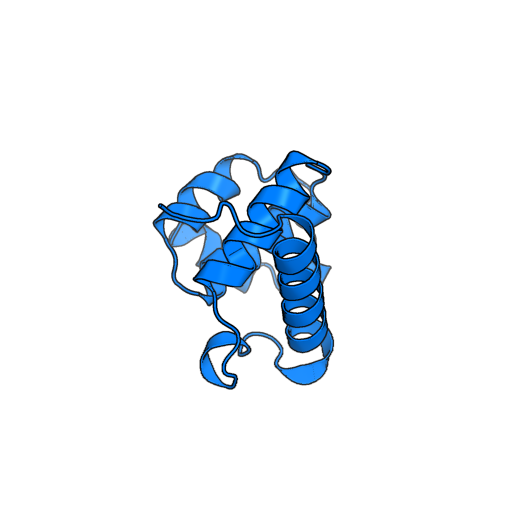ILE A N 1
ATOM 687 C CA . ILE A 1 84 ? -0.194 11.903 6.312 1.00 97.94 84 ILE A CA 1
ATOM 688 C C . ILE A 1 84 ? 1.180 11.455 6.817 1.00 97.94 84 ILE A C 1
ATOM 690 O O . ILE A 1 84 ? 2.014 12.274 7.210 1.00 97.94 84 ILE A O 1
ATOM 694 N N . ILE A 1 85 ? 1.406 10.144 6.851 1.00 98.06 85 ILE A N 1
ATOM 695 C CA . ILE A 1 85 ? 2.575 9.543 7.493 1.00 98.06 85 ILE A CA 1
ATOM 696 C C . ILE A 1 85 ? 3.729 9.514 6.491 1.00 98.06 85 ILE A C 1
ATOM 698 O O . ILE A 1 85 ? 3.867 8.588 5.694 1.00 98.06 85 ILE A O 1
ATOM 702 N N . MET A 1 86 ? 4.592 10.529 6.536 1.00 95.94 86 MET A N 1
ATOM 703 C CA . MET A 1 86 ? 5.709 10.674 5.589 1.00 95.94 86 MET A CA 1
ATOM 704 C C . MET A 1 86 ? 6.707 9.517 5.600 1.00 95.94 86 MET A C 1
ATOM 706 O O . MET A 1 86 ? 7.369 9.286 4.594 1.00 95.94 86 MET A O 1
ATOM 710 N N . GLN A 1 87 ? 6.780 8.749 6.687 1.00 95.81 87 GLN A N 1
ATOM 711 C CA . GLN A 1 87 ? 7.595 7.536 6.720 1.00 95.81 87 GLN A CA 1
ATOM 712 C C . GLN A 1 87 ? 7.102 6.464 5.729 1.00 95.81 87 GLN A C 1
ATOM 714 O O . GLN A 1 87 ? 7.918 5.700 5.230 1.00 95.81 87 GLN A O 1
A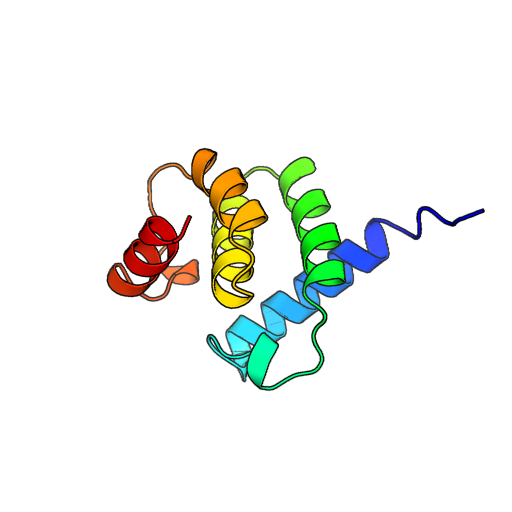TOM 719 N N . ILE A 1 88 ? 5.802 6.435 5.413 1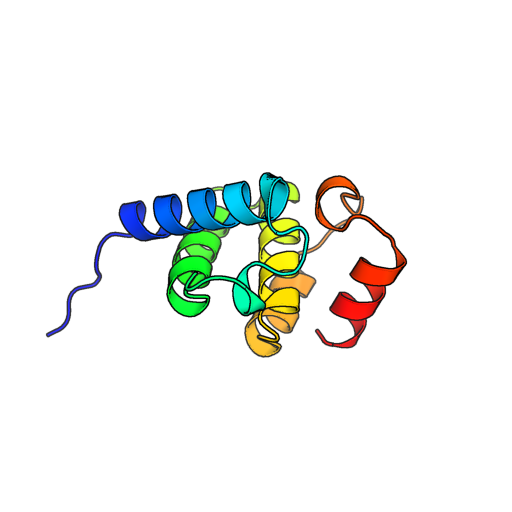.00 97.00 88 ILE A N 1
ATOM 720 C CA . ILE A 1 88 ? 5.216 5.520 4.422 1.00 97.00 88 ILE A CA 1
ATOM 721 C C . ILE A 1 88 ? 5.380 6.098 3.014 1.00 97.00 88 ILE A C 1
ATOM 723 O O . ILE A 1 88 ? 5.842 5.425 2.101 1.00 97.00 88 ILE A O 1
ATOM 727 N N . TRP A 1 89 ? 5.011 7.367 2.834 1.00 96.44 89 TRP A N 1
ATOM 728 C CA . TRP A 1 89 ? 4.919 7.967 1.500 1.00 96.44 89 TRP A CA 1
ATOM 729 C C . TRP A 1 89 ? 6.252 8.464 0.940 1.00 96.44 89 TRP A C 1
ATOM 731 O O . TRP A 1 89 ? 6.374 8.668 -0.267 1.00 96.44 89 TRP A O 1
ATOM 741 N N . GLY A 1 90 ? 7.240 8.724 1.798 1.00 95.00 90 GLY A N 1
ATOM 742 C CA . GLY A 1 90 ? 8.546 9.284 1.444 1.00 95.00 90 GLY A CA 1
ATOM 743 C C . GLY A 1 90 ? 8.521 10.751 0.994 1.00 95.00 90 GLY A C 1
ATOM 744 O O . GLY A 1 90 ? 9.492 11.470 1.214 1.00 95.00 90 GLY A O 1
ATOM 745 N N . SER A 1 91 ? 7.431 11.221 0.380 1.00 95.38 91 SER A N 1
ATOM 746 C CA . SER A 1 91 ? 7.232 12.620 -0.008 1.00 95.38 91 SER A CA 1
ATOM 747 C C . SER A 1 91 ? 5.754 12.964 -0.209 1.00 95.38 91 SER A C 1
ATOM 749 O O . SER A 1 91 ? 4.959 12.114 -0.620 1.00 95.38 91 SER A O 1
ATOM 751 N N . ASP A 1 92 ? 5.410 14.242 -0.034 1.00 96.19 92 ASP A N 1
ATOM 752 C CA . ASP A 1 92 ? 4.076 14.764 -0.362 1.00 96.19 92 ASP A CA 1
ATOM 753 C C . ASP A 1 92 ? 3.748 14.607 -1.853 1.00 96.19 92 ASP A C 1
ATOM 755 O O . ASP A 1 92 ? 2.613 14.311 -2.220 1.00 96.19 92 ASP A O 1
ATOM 759 N N . SER A 1 93 ? 4.743 14.774 -2.734 1.00 97.12 93 SER A N 1
ATOM 760 C CA . SER A 1 93 ? 4.540 14.646 -4.182 1.00 97.12 93 SER A CA 1
ATOM 761 C C . SER A 1 93 ? 4.120 13.233 -4.578 1.00 97.12 93 SER A C 1
ATOM 763 O O . SER A 1 93 ? 3.265 13.076 -5.450 1.00 97.12 93 SER A O 1
ATOM 765 N N . PHE A 1 94 ? 4.712 12.209 -3.958 1.00 96.25 94 PHE A N 1
ATOM 766 C CA . PHE A 1 94 ? 4.347 10.823 -4.232 1.00 96.25 94 PHE A CA 1
ATOM 767 C C . PHE A 1 94 ? 2.952 10.501 -3.690 1.00 96.25 94 PHE A C 1
ATOM 769 O O . PHE A 1 94 ? 2.130 9.954 -4.422 1.00 96.25 94 PHE A O 1
ATOM 776 N N . TYR A 1 95 ? 2.645 10.932 -2.461 1.00 98.00 95 TYR A N 1
ATOM 777 C CA . TYR A 1 95 ? 1.297 10.811 -1.901 1.00 98.00 95 TYR A CA 1
ATOM 778 C C . TYR A 1 95 ? 0.238 11.439 -2.814 1.00 98.00 95 TYR A C 1
ATOM 780 O O . TYR A 1 95 ? -0.747 10.784 -3.145 1.00 98.00 95 TYR A O 1
ATOM 788 N N . ASN A 1 96 ? 0.457 12.677 -3.269 1.00 97.44 96 ASN A N 1
ATOM 789 C CA . ASN A 1 96 ? -0.486 13.366 -4.151 1.00 97.44 96 ASN A CA 1
ATOM 790 C C . ASN A 1 96 ? -0.636 12.645 -5.497 1.00 97.44 96 ASN A C 1
ATOM 792 O O . ASN A 1 96 ? -1.754 12.463 -5.960 1.00 97.44 96 ASN A O 1
ATOM 796 N N . THR A 1 97 ? 0.460 12.139 -6.074 1.00 96.75 97 THR A N 1
ATOM 797 C CA . THR A 1 97 ? 0.399 11.342 -7.313 1.00 96.75 97 THR A CA 1
ATOM 798 C C . THR A 1 97 ? -0.467 10.095 -7.134 1.00 96.75 97 THR A C 1
ATOM 800 O O . THR A 1 97 ? -1.302 9.800 -7.983 1.00 96.75 97 THR A O 1
ATOM 803 N N . CYS A 1 98 ? -0.297 9.375 -6.023 1.00 97.25 98 CYS A N 1
ATOM 804 C CA . CYS A 1 98 ? -1.114 8.206 -5.708 1.00 97.25 98 CYS A CA 1
ATOM 805 C C . CYS A 1 98 ? -2.577 8.569 -5.460 1.00 97.25 98 CYS A C 1
ATOM 807 O O . CYS A 1 98 ? -3.474 7.873 -5.929 1.00 97.25 98 CYS A O 1
ATOM 809 N N . LYS A 1 99 ? -2.817 9.675 -4.755 1.00 96.88 99 LYS A N 1
ATOM 810 C CA . LYS A 1 99 ? -4.157 10.183 -4.482 1.00 96.88 99 LYS A CA 1
ATOM 811 C C . LYS A 1 99 ? -4.903 10.560 -5.763 1.00 96.88 99 LYS A C 1
ATOM 813 O O . LYS A 1 99 ? -6.096 10.324 -5.826 1.00 96.88 99 LYS A O 1
ATOM 818 N N . ASP A 1 100 ? -4.222 11.119 -6.760 1.00 95.25 100 ASP A N 1
ATOM 819 C CA . ASP A 1 100 ? -4.846 11.568 -8.014 1.00 95.25 100 ASP A CA 1
ATOM 820 C C . ASP A 1 100 ? -5.232 10.410 -8.954 1.00 95.25 100 ASP A C 1
ATOM 822 O O . ASP A 1 100 ? -6.046 10.592 -9.862 1.00 95.25 100 ASP A O 1
ATOM 826 N N . ILE A 1 101 ? -4.631 9.228 -8.773 1.00 86.31 101 ILE A N 1
ATOM 827 C CA . ILE A 1 101 ? -4.961 8.010 -9.538 1.00 86.31 101 ILE A CA 1
ATOM 828 C C . ILE A 1 101 ? -5.893 7.050 -8.784 1.00 86.31 101 ILE A C 1
ATOM 830 O O . ILE A 1 101 ? -6.262 6.015 -9.350 1.00 86.31 101 ILE A O 1
ATOM 834 N N . SER A 1 102 ? -6.209 7.392 -7.531 1.00 85.81 102 SER A N 1
ATOM 835 C CA . SER A 1 102 ? -7.182 6.737 -6.649 1.00 85.81 102 SER A CA 1
ATOM 836 C C . SER A 1 102 ? -8.491 7.528 -6.650 1.00 85.81 102 SER A C 1
ATOM 838 O O . SER A 1 102 ? -9.518 6.961 -6.239 1.00 85.81 102 SER A O 1
#